Protein AF-A0A2H3IL89-F1 (afdb_monomer_lite)

Sequence (165 aa):
MFRSFDPDNGVVALPKGQSNVLPSKESPWDETKGVHILAVYHNLHSLKVLWGELHKLSGDKPLSAQVLHSLNVLWQDTLCAARTDPMTIGEIVTDRVLVDKFNQTRQCRDWRDLEQFHDENPACFQSVGEERKEEDAWAEWQFCPKGSPYQAVLDRYLAGKQQPQ

pLDDT: mean 85.87, std 10.45, range [40.34, 96.12]

Secondary structure (DSSP, 8-state):
-TTS--GGGGEEEEETT-TTS---PEETTEEEEEEEEEHHHHHHHHHHHHHHHHHHHHTTSPPPHHHHHHHHHHHHHHHHH----EEESSGGGG-HHHHHHTT-S--PPPHHHHHHHHHHS--------HHHHHH-TTGGG--PPTT-TTHHHHHHHHHHHTS--

Structure (mmCIF, N/CA/C/O backbone):
data_AF-A0A2H3IL89-F1
#
_entry.id   AF-A0A2H3IL89-F1
#
loop_
_atom_site.group_PDB
_atom_site.id
_atom_site.type_symbol
_atom_site.label_atom_id
_atom_site.label_alt_id
_atom_site.label_comp_id
_atom_site.label_asym_id
_atom_site.label_entity_id
_atom_site.label_seq_id
_atom_site.pdbx_PDB_ins_code
_atom_site.Cartn_x
_atom_site.Cartn_y
_atom_site.Cartn_z
_atom_site.occupancy
_atom_site.B_iso_or_equiv
_atom_site.auth_seq_id
_atom_site.auth_comp_id
_atom_site.auth_asym_id
_atom_site.auth_atom_id
_atom_site.pdbx_PDB_model_num
ATOM 1 N N . MET A 1 1 ? -11.350 -5.380 -11.645 1.00 65.50 1 MET A N 1
ATOM 2 C CA . MET A 1 1 ? -10.794 -5.253 -10.283 1.00 65.50 1 MET A CA 1
ATOM 3 C C . MET A 1 1 ? -11.796 -4.589 -9.340 1.00 65.50 1 MET A C 1
ATOM 5 O O . MET A 1 1 ? -12.494 -5.300 -8.646 1.00 65.50 1 MET A O 1
ATOM 9 N N . PHE A 1 2 ? -12.006 -3.273 -9.399 1.00 71.94 2 PHE A N 1
ATOM 10 C CA . PHE A 1 2 ? -12.769 -2.511 -8.387 1.00 71.94 2 PHE A CA 1
ATOM 11 C C . PHE A 1 2 ? -14.310 -2.637 -8.397 1.00 71.94 2 PHE A C 1
ATOM 13 O O . PHE A 1 2 ? -14.984 -1.837 -7.756 1.00 71.94 2 PHE A O 1
ATOM 20 N N . ARG A 1 3 ? -14.890 -3.588 -9.145 1.00 66.81 3 ARG A N 1
ATOM 21 C CA . ARG A 1 3 ? -16.354 -3.808 -9.196 1.00 66.81 3 ARG A CA 1
ATOM 22 C C . ARG A 1 3 ? -16.850 -4.833 -8.167 1.00 66.81 3 ARG A C 1
ATOM 24 O O . ARG A 1 3 ? -18.051 -5.010 -8.041 1.00 66.81 3 ARG A O 1
ATOM 31 N N . SER A 1 4 ? -15.941 -5.520 -7.473 1.00 71.50 4 SER A N 1
ATOM 32 C CA . SER A 1 4 ? -16.260 -6.634 -6.572 1.00 71.50 4 SER A CA 1
ATOM 33 C C . SER A 1 4 ? -16.357 -6.250 -5.092 1.00 71.50 4 SER A C 1
ATOM 35 O O . SER A 1 4 ? -16.472 -7.143 -4.260 1.00 71.50 4 SER A O 1
ATOM 37 N N . PHE A 1 5 ? -16.272 -4.962 -4.743 1.00 79.06 5 PHE A N 1
ATOM 38 C CA . PHE A 1 5 ? -16.457 -4.497 -3.368 1.00 79.06 5 PHE A CA 1
ATOM 39 C C . PHE A 1 5 ? -17.344 -3.255 -3.336 1.00 79.06 5 PHE A C 1
ATOM 41 O O . PHE A 1 5 ? -17.256 -2.400 -4.222 1.00 79.06 5 PHE A O 1
ATOM 48 N N . ASP A 1 6 ? -18.175 -3.173 -2.306 1.00 83.25 6 ASP A N 1
ATOM 49 C CA . ASP A 1 6 ? -18.973 -1.996 -1.999 1.00 83.25 6 ASP A CA 1
ATOM 50 C C . ASP A 1 6 ? -18.270 -1.211 -0.876 1.00 83.25 6 ASP A C 1
ATOM 52 O O . ASP A 1 6 ? -18.136 -1.750 0.227 1.00 83.25 6 ASP A O 1
ATOM 56 N N . PRO A 1 7 ? -17.755 0.007 -1.135 1.00 74.88 7 PRO A N 1
ATOM 57 C CA . PRO A 1 7 ? -17.100 0.816 -0.111 1.00 74.88 7 PRO A CA 1
ATOM 58 C C . PRO A 1 7 ? -18.031 1.179 1.053 1.00 74.88 7 PRO A C 1
ATOM 60 O O . PRO A 1 7 ? -17.534 1.405 2.158 1.00 74.88 7 PRO A O 1
ATOM 63 N N . ASP A 1 8 ? -19.349 1.186 0.839 1.00 83.44 8 ASP A N 1
ATOM 64 C CA . ASP A 1 8 ? -20.327 1.605 1.843 1.00 83.44 8 ASP A CA 1
ATOM 65 C C . ASP A 1 8 ? -20.402 0.607 3.009 1.00 83.44 8 ASP A C 1
ATOM 67 O O . ASP A 1 8 ? -20.630 0.997 4.155 1.00 83.44 8 ASP A O 1
ATOM 71 N N . ASN A 1 9 ? -20.066 -0.666 2.763 1.00 89.81 9 ASN A N 1
ATOM 72 C CA . ASN A 1 9 ? -19.947 -1.696 3.803 1.00 89.81 9 ASN A CA 1
ATOM 73 C C . ASN A 1 9 ? -18.831 -1.411 4.824 1.00 89.81 9 ASN A C 1
ATOM 75 O O . ASN A 1 9 ? -18.776 -2.048 5.876 1.00 89.81 9 ASN A O 1
ATOM 79 N N . GLY A 1 10 ? -17.922 -0.483 4.518 1.00 89.69 10 GLY A N 1
ATOM 80 C CA . GLY A 1 10 ? -16.869 -0.047 5.426 1.00 89.69 10 GLY A CA 1
ATOM 81 C C . GLY A 1 10 ? -17.282 1.045 6.402 1.00 89.69 10 GLY A C 1
ATOM 82 O O . GLY A 1 10 ? -16.486 1.378 7.279 1.00 89.69 10 GLY A O 1
ATOM 83 N N . VAL A 1 11 ? -18.474 1.625 6.250 1.00 92.44 11 VAL A N 1
ATOM 84 C CA . VAL A 1 11 ? -18.949 2.724 7.091 1.00 92.44 11 VAL A CA 1
ATOM 85 C C . VAL A 1 11 ? -19.518 2.168 8.395 1.00 92.44 11 VAL A C 1
ATOM 87 O O . VAL A 1 11 ? -20.448 1.366 8.395 1.00 92.44 11 VAL A O 1
ATOM 90 N N . VAL A 1 12 ? -18.971 2.608 9.528 1.00 93.44 12 VAL A N 1
ATOM 91 C CA . VAL A 1 12 ? -19.336 2.118 10.865 1.00 93.44 12 VAL A CA 1
ATOM 92 C C . VAL A 1 12 ? -19.615 3.269 11.824 1.00 93.44 12 VAL A C 1
ATOM 94 O O . VAL A 1 12 ? -18.992 4.324 11.742 1.00 93.44 12 VAL A O 1
ATOM 97 N N . ALA A 1 13 ? -20.534 3.066 12.770 1.00 94.62 13 ALA A N 1
ATOM 98 C CA . ALA A 1 13 ? -20.803 4.017 13.846 1.00 94.62 13 ALA A CA 1
ATOM 99 C C . ALA A 1 13 ? -20.182 3.522 15.160 1.00 94.62 13 ALA A C 1
ATOM 101 O O . ALA A 1 13 ? -20.572 2.469 15.670 1.00 94.62 13 ALA A O 1
ATOM 102 N N . LEU A 1 14 ? -19.238 4.280 15.721 1.00 93.12 14 LEU A N 1
ATOM 103 C CA . LEU A 1 14 ? -18.504 3.917 16.937 1.00 93.12 14 LEU A CA 1
ATOM 104 C C . LEU A 1 14 ? -18.760 4.920 18.068 1.00 93.12 14 LEU A C 1
ATOM 106 O O . LEU A 1 1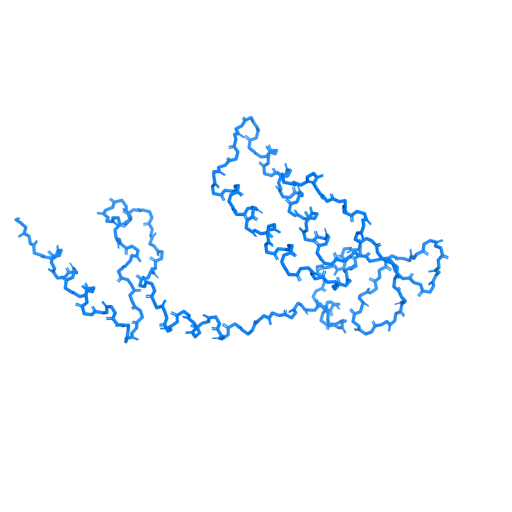4 ? -18.890 6.112 17.791 1.00 93.12 14 LEU A O 1
ATOM 110 N N . PRO A 1 15 ? -18.805 4.478 19.340 1.00 93.62 15 PRO A N 1
ATOM 111 C CA . PRO A 1 15 ? -18.893 5.383 20.485 1.00 93.62 15 PRO A CA 1
ATOM 112 C C . PRO A 1 15 ? -17.790 6.445 20.482 1.00 93.62 15 PRO A C 1
ATOM 114 O O . PRO A 1 15 ? -16.618 6.126 20.257 1.00 93.62 15 PRO A O 1
ATOM 117 N N . LYS A 1 16 ? -18.163 7.694 20.773 1.00 90.12 16 LYS A N 1
ATOM 118 C CA . LYS A 1 16 ? -17.221 8.807 20.949 1.00 90.12 16 LYS A CA 1
ATOM 119 C C . LYS A 1 16 ? -16.346 8.598 22.195 1.00 90.12 16 LYS A C 1
ATOM 121 O O . LYS A 1 16 ? -16.736 7.918 23.140 1.00 90.12 16 LYS A O 1
ATOM 126 N N . GLY A 1 17 ? -15.168 9.226 22.213 1.00 84.94 17 GLY A N 1
ATOM 127 C CA . GLY A 1 17 ? -14.290 9.279 23.394 1.00 84.94 17 GLY A CA 1
ATOM 128 C C . GLY A 1 17 ? -13.380 8.063 23.607 1.00 84.94 17 GLY A C 1
ATOM 129 O O . GLY A 1 17 ? -12.670 8.015 24.608 1.00 84.94 17 GLY A O 1
ATOM 130 N N . GLN A 1 18 ? -13.361 7.101 22.682 1.00 84.81 18 GLN A N 1
ATOM 131 C CA . GLN A 1 18 ? -12.394 6.002 22.712 1.00 84.81 18 GLN A CA 1
ATOM 132 C C . GLN A 1 18 ? -10.976 6.516 22.430 1.00 84.81 18 GLN A C 1
ATOM 134 O O . GLN A 1 18 ? -10.766 7.350 21.551 1.00 84.81 18 GLN A O 1
ATOM 139 N N . SER A 1 19 ? -9.990 5.994 23.158 1.00 80.75 19 SER A N 1
ATOM 140 C CA . SER A 1 19 ? -8.595 6.449 23.083 1.00 80.75 19 SER A CA 1
ATOM 141 C C . SER A 1 19 ? -7.903 6.143 21.751 1.00 80.75 19 SER A C 1
ATOM 143 O O . SER A 1 19 ? -6.917 6.796 21.427 1.00 80.75 19 SER A O 1
ATOM 145 N N . ASN A 1 20 ? -8.418 5.184 20.977 1.00 77.69 20 ASN A N 1
ATOM 146 C CA . ASN A 1 20 ? -7.884 4.734 19.688 1.00 77.69 20 ASN A CA 1
ATOM 147 C C . ASN A 1 20 ? -8.753 5.136 18.477 1.00 77.69 20 ASN A C 1
ATOM 149 O O . ASN A 1 20 ? -8.569 4.621 17.370 1.00 77.69 20 ASN A O 1
ATOM 153 N N . VAL A 1 21 ? -9.736 6.020 18.675 1.00 82.69 21 VAL A N 1
ATOM 154 C CA . VAL A 1 21 ? -10.667 6.452 17.626 1.00 82.69 21 VAL A CA 1
ATOM 155 C C . VAL A 1 21 ? -10.603 7.966 17.492 1.00 82.69 21 VAL A C 1
ATOM 157 O O . VAL A 1 21 ? -10.992 8.695 18.404 1.00 82.69 21 VAL A O 1
ATOM 160 N N . LEU A 1 22 ? -10.125 8.448 16.341 1.00 83.12 22 LEU A N 1
ATOM 161 C CA . LEU A 1 22 ? -10.145 9.878 16.034 1.00 83.12 22 LEU A CA 1
ATOM 162 C C . LEU A 1 22 ? -11.582 10.409 16.030 1.00 83.12 22 LEU A C 1
ATOM 164 O O . LEU A 1 22 ? -12.454 9.736 15.486 1.00 83.12 22 LEU A O 1
ATOM 168 N N . PRO A 1 23 ? -11.847 11.628 16.530 1.00 85.12 23 PRO A N 1
ATOM 169 C CA . PRO A 1 23 ? -13.141 12.272 16.356 1.00 85.12 23 PRO A CA 1
ATOM 170 C C . PRO A 1 23 ? -13.543 12.313 14.880 1.00 85.12 23 PRO A C 1
ATOM 172 O O . PRO A 1 23 ? -12.721 12.557 13.990 1.00 85.12 23 PRO A O 1
ATOM 175 N N . SER A 1 24 ? -14.821 12.067 14.617 1.00 86.94 24 SER A N 1
ATOM 176 C CA . SER A 1 24 ? -15.368 12.100 13.266 1.00 86.94 24 SER A CA 1
ATOM 177 C C . SER A 1 24 ? -16.754 12.719 13.234 1.00 86.94 24 SER A C 1
ATOM 179 O O . SER A 1 24 ? -17.253 13.198 14.254 1.00 86.94 24 SER A O 1
ATOM 181 N N . LYS A 1 25 ? -17.359 12.733 12.045 1.00 88.38 25 LYS A N 1
ATOM 182 C CA . LYS A 1 25 ? -18.703 13.264 11.839 1.00 88.38 25 LYS A CA 1
ATOM 183 C C . LYS A 1 25 ? -19.693 12.527 12.738 1.00 88.38 25 LYS A C 1
ATOM 185 O O . LYS A 1 25 ? -19.624 11.308 12.867 1.00 88.38 25 LYS A O 1
ATOM 190 N N . GLU A 1 26 ? -20.606 13.261 13.357 1.00 91.25 26 GLU A N 1
ATOM 191 C CA . GLU A 1 26 ? -21.620 12.671 14.228 1.00 91.25 26 GLU A CA 1
ATOM 192 C C . GLU A 1 26 ? -22.557 11.749 13.447 1.00 91.25 26 GLU A C 1
ATOM 194 O O . GLU A 1 26 ? -22.888 12.009 12.284 1.00 91.25 26 GLU A O 1
ATOM 199 N N . SER A 1 27 ? -22.978 10.659 14.089 1.00 92.56 27 SER A N 1
ATOM 200 C CA . SER A 1 27 ? -24.012 9.798 13.527 1.00 92.56 27 SER A CA 1
ATOM 201 C C . SER A 1 27 ? -25.354 10.536 13.537 1.00 92.56 27 SER A C 1
A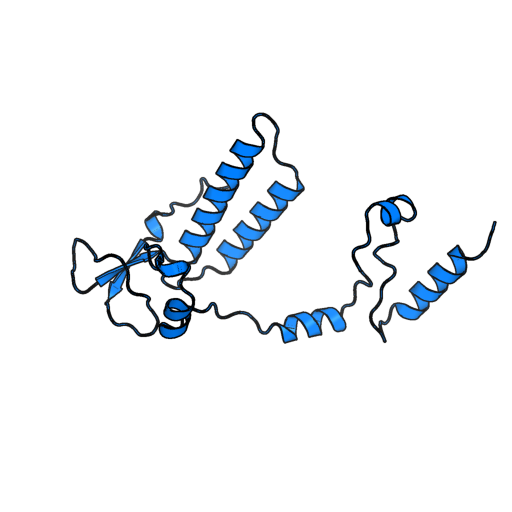TOM 203 O O . SER A 1 27 ? -25.760 11.024 14.591 1.00 92.56 27 SER A O 1
ATOM 205 N N . PRO A 1 28 ? -26.091 10.568 12.412 1.00 92.31 28 PRO A N 1
ATOM 206 C CA . PRO A 1 28 ? -27.396 11.227 12.350 1.00 92.31 28 PRO A CA 1
ATOM 207 C C . PRO A 1 28 ? -28.484 10.501 13.160 1.00 92.31 28 PRO A C 1
ATOM 209 O O . PRO A 1 28 ? -29.576 11.032 13.325 1.00 92.31 28 PRO A O 1
ATOM 212 N N . TRP A 1 29 ? -28.201 9.287 13.643 1.00 94.75 29 TRP A N 1
ATOM 213 C CA . TRP A 1 29 ? -29.149 8.437 14.371 1.00 94.75 29 TRP A CA 1
ATOM 214 C C . TRP A 1 29 ? -28.814 8.280 15.861 1.00 94.75 29 TRP A C 1
ATOM 216 O O . TRP A 1 29 ? -29.640 7.778 16.615 1.00 94.75 29 TRP A O 1
ATOM 226 N N . ASP A 1 30 ? -27.594 8.641 16.278 1.00 94.94 30 ASP A N 1
ATOM 227 C CA . ASP A 1 30 ? -27.097 8.453 17.647 1.00 94.94 30 ASP A CA 1
ATOM 228 C C . ASP A 1 30 ? -25.955 9.438 17.930 1.00 94.94 30 ASP A C 1
ATOM 230 O O . ASP A 1 30 ? -24.803 9.202 17.560 1.00 94.94 30 ASP A O 1
ATOM 234 N N . GLU A 1 31 ? -26.265 10.539 18.613 1.00 93.38 31 GLU A N 1
ATOM 235 C CA . GLU A 1 31 ? -25.297 11.596 18.932 1.00 93.38 31 GLU A CA 1
ATOM 236 C C . GLU A 1 31 ? -24.160 11.120 19.850 1.00 93.38 31 GLU A C 1
ATOM 238 O O . GLU A 1 31 ? -23.131 11.788 19.957 1.00 93.38 31 GLU A O 1
ATOM 243 N N . THR A 1 32 ? -24.272 9.950 20.486 1.00 94.25 32 THR A N 1
ATOM 244 C CA . THR A 1 32 ? -23.173 9.375 21.278 1.00 94.25 32 THR A CA 1
ATOM 245 C C . THR A 1 32 ? -22.097 8.714 20.407 1.00 94.25 32 THR A C 1
ATOM 247 O O . THR A 1 32 ? -21.032 8.342 20.912 1.00 94.25 32 THR A O 1
ATOM 250 N N . LYS A 1 33 ? -22.330 8.602 19.090 1.00 95.44 33 LYS A N 1
ATOM 251 C CA . LYS A 1 33 ? -21.445 7.927 18.132 1.00 95.44 33 LYS A CA 1
ATOM 252 C C . LYS A 1 33 ? -20.912 8.853 17.039 1.00 95.44 33 LYS A C 1
ATOM 254 O O . LYS A 1 33 ? -21.562 9.809 16.616 1.00 95.44 33 LYS A O 1
ATOM 259 N N . GLY A 1 34 ? -19.708 8.542 16.569 1.00 92.56 34 GLY A N 1
ATOM 260 C CA . GLY A 1 34 ? -19.118 9.077 15.343 1.00 92.56 34 GLY A CA 1
ATOM 261 C C . GLY A 1 34 ? -19.217 8.066 14.201 1.00 92.56 34 GLY A C 1
ATOM 262 O O . GLY A 1 34 ? -19.247 6.858 14.440 1.00 92.56 34 GLY A O 1
ATOM 263 N N . VAL A 1 35 ? -19.283 8.553 12.965 1.00 93.06 35 VAL A N 1
ATOM 264 C CA . VAL A 1 35 ? -19.250 7.744 11.742 1.00 93.06 35 VAL A CA 1
ATOM 265 C C . VAL A 1 35 ? -17.812 7.661 11.238 1.00 93.06 35 VAL A C 1
ATOM 267 O O . VAL A 1 35 ? -17.167 8.684 11.030 1.00 93.06 35 VAL A O 1
ATOM 270 N N . HIS A 1 36 ? -17.322 6.446 11.020 1.00 91.50 36 HIS A N 1
ATOM 271 C CA . HIS A 1 36 ? -15.954 6.135 10.609 1.00 91.50 36 HIS A CA 1
ATOM 272 C C . HIS A 1 36 ? -15.960 5.217 9.389 1.00 91.50 36 HIS A C 1
ATOM 274 O O . HIS A 1 36 ? -16.969 4.581 9.091 1.00 91.50 36 HIS A O 1
ATOM 280 N N . ILE A 1 37 ? -14.821 5.111 8.711 1.00 91.19 37 ILE A N 1
ATOM 281 C CA . ILE A 1 37 ? -14.600 4.130 7.643 1.00 91.19 37 ILE A CA 1
ATOM 282 C C . ILE A 1 37 ? -13.507 3.165 8.091 1.00 91.19 37 ILE A C 1
ATOM 284 O O . ILE A 1 37 ? -12.452 3.592 8.548 1.00 91.19 37 ILE A O 1
ATOM 288 N N . LEU A 1 38 ? -13.731 1.863 7.950 1.00 91.12 38 LEU A N 1
ATOM 289 C CA . LEU A 1 38 ? -12.704 0.858 8.224 1.00 91.12 38 LEU A CA 1
ATOM 290 C C . LEU A 1 38 ? -11.530 0.987 7.242 1.00 91.12 38 LEU A C 1
ATOM 292 O O . LEU A 1 38 ? -11.729 1.120 6.031 1.00 91.12 38 LEU A O 1
ATOM 296 N N . ALA A 1 39 ? -10.303 0.881 7.752 1.00 88.81 39 ALA A N 1
ATOM 297 C CA . ALA A 1 39 ? -9.081 1.109 6.985 1.00 88.81 39 ALA A CA 1
ATOM 298 C C . ALA A 1 39 ? -8.976 0.270 5.702 1.00 88.81 39 ALA A C 1
ATOM 300 O O . ALA A 1 39 ? -8.537 0.788 4.676 1.00 88.81 39 ALA A O 1
ATOM 301 N N . VAL A 1 40 ? -9.402 -0.998 5.718 1.00 91.12 40 VAL A N 1
ATOM 302 C CA . VAL A 1 40 ? -9.439 -1.838 4.508 1.00 91.12 40 VAL A CA 1
ATOM 303 C C . VAL A 1 40 ? -10.316 -1.224 3.413 1.00 91.12 40 VAL A C 1
ATOM 305 O O . VAL A 1 40 ? -9.866 -1.074 2.280 1.00 91.12 40 VAL A O 1
ATOM 308 N N . TYR A 1 41 ? -11.533 -0.792 3.744 1.00 92.44 41 TYR A N 1
ATOM 309 C CA . TYR A 1 41 ? -12.461 -0.205 2.779 1.00 92.44 41 TYR A CA 1
ATOM 310 C C . TYR A 1 41 ? -11.984 1.161 2.290 1.00 92.44 41 TYR A C 1
ATOM 312 O O . TYR A 1 41 ? -12.077 1.441 1.094 1.00 92.44 41 TYR A O 1
ATOM 320 N N . HIS A 1 42 ? -11.400 1.974 3.177 1.00 89.38 42 HIS A N 1
ATOM 321 C CA . HIS A 1 42 ? -10.761 3.227 2.783 1.00 89.38 42 HIS A CA 1
ATOM 322 C C . HIS A 1 42 ? -9.610 2.977 1.795 1.00 89.38 42 HIS A C 1
ATOM 324 O O . HIS A 1 42 ? -9.559 3.603 0.741 1.00 89.38 42 HIS A O 1
ATOM 330 N N . ASN A 1 43 ? -8.713 2.028 2.083 1.00 90.19 43 ASN A N 1
ATOM 331 C CA . ASN A 1 43 ? -7.596 1.685 1.201 1.00 90.19 43 ASN A CA 1
ATOM 332 C C . ASN A 1 43 ? -8.082 1.209 -0.186 1.00 90.19 43 ASN A C 1
ATOM 334 O O . ASN A 1 43 ? -7.580 1.678 -1.209 1.00 90.19 43 ASN A O 1
ATOM 338 N N . LEU A 1 44 ? -9.088 0.325 -0.241 1.00 92.12 44 LEU A N 1
ATOM 339 C CA . LEU A 1 44 ? -9.673 -0.139 -1.507 1.00 92.12 44 LEU A CA 1
ATOM 340 C C . LEU A 1 44 ? -10.347 1.012 -2.277 1.00 92.12 44 LEU A C 1
ATOM 342 O O . LEU A 1 44 ? -10.223 1.091 -3.503 1.00 92.12 44 LEU A O 1
ATOM 346 N N . HIS A 1 45 ? -11.029 1.925 -1.574 1.00 90.44 45 HIS A N 1
ATOM 347 C CA . HIS A 1 45 ? -11.596 3.138 -2.163 1.00 90.44 45 HIS A CA 1
ATOM 348 C C . HIS A 1 45 ? -10.501 4.035 -2.756 1.00 90.44 45 HIS A C 1
ATOM 350 O O . HIS A 1 45 ? -10.613 4.441 -3.912 1.00 90.44 45 HIS A O 1
ATOM 356 N N . SER A 1 46 ? -9.410 4.284 -2.027 1.00 89.69 46 SER A N 1
ATOM 357 C CA . SER A 1 46 ? -8.277 5.070 -2.525 1.00 89.69 46 SER A CA 1
ATOM 358 C C . SER A 1 46 ? -7.651 4.450 -3.777 1.00 89.69 46 SER A C 1
ATOM 360 O O . SER A 1 46 ? -7.393 5.165 -4.742 1.00 89.69 46 SER A O 1
ATOM 362 N N . LEU A 1 47 ? -7.473 3.123 -3.824 1.00 93.12 47 LEU A N 1
ATOM 363 C CA . LEU A 1 47 ? -6.979 2.438 -5.028 1.00 93.12 47 LEU A CA 1
ATOM 364 C C . LEU A 1 47 ? -7.938 2.593 -6.220 1.00 93.12 47 LEU A C 1
ATOM 366 O O . LEU A 1 47 ? -7.483 2.793 -7.347 1.00 93.12 47 LEU A O 1
ATOM 370 N N . LYS A 1 48 ? -9.258 2.564 -5.986 1.00 91.56 48 LYS A N 1
ATOM 371 C CA . LYS A 1 48 ? -10.274 2.835 -7.019 1.00 91.56 48 LYS A CA 1
ATOM 372 C C . LYS A 1 48 ? -10.200 4.277 -7.532 1.00 91.56 48 LYS A C 1
ATOM 374 O O . LYS A 1 48 ? -10.346 4.491 -8.735 1.00 91.56 48 LYS A O 1
ATOM 379 N N . VAL A 1 49 ? -9.975 5.251 -6.647 1.00 91.62 49 VAL A N 1
ATOM 380 C CA . VAL A 1 49 ? -9.772 6.659 -7.029 1.00 91.62 49 VAL A CA 1
ATOM 381 C C . VAL A 1 49 ? -8.513 6.798 -7.884 1.00 91.62 49 VAL A C 1
ATOM 383 O O . VAL A 1 49 ? -8.597 7.330 -8.988 1.00 91.62 49 VAL A O 1
ATOM 386 N N . LEU A 1 50 ? -7.380 6.241 -7.441 1.00 94.19 50 LEU A N 1
ATOM 387 C CA . LEU A 1 50 ? -6.123 6.257 -8.200 1.00 94.19 50 LEU A CA 1
ATOM 388 C C . LEU A 1 50 ? -6.275 5.613 -9.579 1.00 94.19 50 LEU A C 1
ATOM 390 O O . LEU A 1 50 ? -5.825 6.177 -10.570 1.00 94.19 50 LEU A O 1
ATOM 394 N N . TRP A 1 51 ? -6.954 4.467 -9.664 1.00 93.00 51 TRP A N 1
ATOM 395 C CA . TRP A 1 51 ? -7.287 3.826 -10.936 1.00 93.00 51 TRP A CA 1
ATOM 396 C C . TRP A 1 51 ? -8.053 4.759 -11.879 1.00 93.00 51 TRP A C 1
ATOM 398 O O . TRP A 1 51 ? -7.723 4.852 -13.061 1.00 93.00 51 TRP A O 1
ATOM 408 N N . GLY A 1 52 ? -9.065 5.457 -11.356 1.00 92.69 52 GLY A N 1
ATOM 409 C CA . GLY A 1 52 ? -9.848 6.428 -12.116 1.00 92.69 52 GLY A CA 1
ATOM 410 C C . GLY A 1 52 ? -9.003 7.596 -12.626 1.00 92.69 52 GLY A C 1
ATOM 411 O O . GLY A 1 52 ? -9.087 7.932 -13.805 1.00 92.69 52 GLY A O 1
ATOM 412 N N . GLU A 1 53 ? -8.163 8.181 -11.769 1.00 96.12 53 GLU A N 1
ATOM 413 C CA . GLU A 1 53 ? -7.284 9.297 -12.143 1.00 96.12 53 GLU A CA 1
ATOM 414 C C . GLU A 1 53 ? -6.213 8.885 -13.157 1.00 96.12 53 GLU A C 1
ATOM 416 O O . GLU A 1 53 ? -6.008 9.578 -14.151 1.00 96.12 53 GLU A O 1
ATOM 421 N N . LEU A 1 54 ? -5.588 7.719 -12.981 1.00 95.25 54 LEU A N 1
ATOM 422 C CA . LEU A 1 54 ? -4.615 7.189 -13.938 1.00 95.25 54 LEU A CA 1
ATOM 423 C C . LEU A 1 54 ? -5.244 6.980 -15.317 1.00 95.25 54 LEU A C 1
ATOM 425 O O . LEU A 1 54 ? -4.644 7.350 -16.324 1.00 95.25 54 LEU A O 1
ATOM 429 N N . HIS A 1 55 ? -6.467 6.448 -15.375 1.00 93.38 55 HIS A N 1
ATOM 430 C CA . HIS A 1 55 ? -7.191 6.314 -16.637 1.00 93.38 55 HIS A CA 1
ATOM 431 C C . HIS A 1 55 ? -7.491 7.660 -17.295 1.00 93.38 55 HIS A C 1
ATOM 433 O O . HIS A 1 55 ? -7.274 7.798 -18.495 1.00 93.38 55 HIS A O 1
ATOM 439 N N . LYS A 1 56 ? -7.937 8.662 -16.526 1.00 95.00 56 LYS A N 1
ATOM 440 C CA . LYS A 1 56 ? -8.158 10.017 -17.056 1.00 95.00 56 LYS A CA 1
ATOM 441 C C . LYS A 1 56 ? -6.876 10.603 -17.646 1.00 95.00 56 LYS A C 1
ATOM 443 O O . LYS A 1 56 ? -6.909 11.147 -18.743 1.00 95.00 56 LYS A O 1
ATOM 448 N N . LEU A 1 57 ? -5.751 10.461 -16.943 1.00 95.88 57 LEU A N 1
ATOM 449 C CA . LEU A 1 57 ? -4.446 10.954 -17.393 1.00 95.88 57 LEU A CA 1
ATOM 450 C C . LEU A 1 57 ? -3.916 10.201 -18.622 1.00 95.88 57 LEU A C 1
ATOM 452 O O . LEU A 1 57 ? -3.197 10.783 -19.430 1.00 95.88 57 LEU A O 1
ATOM 456 N N . SER A 1 58 ? -4.268 8.923 -18.780 1.00 95.12 58 SER A N 1
ATOM 457 C CA . SER A 1 58 ? -3.883 8.125 -19.950 1.00 95.12 58 SER A CA 1
ATOM 458 C C . SER A 1 58 ? -4.669 8.491 -21.217 1.00 95.12 58 SER A C 1
ATOM 460 O O . SER A 1 58 ? -4.215 8.210 -22.330 1.00 95.12 58 SER A O 1
ATOM 462 N N . GLY A 1 59 ? -5.827 9.145 -21.066 1.00 94.19 59 GLY A N 1
ATOM 463 C CA . GLY A 1 59 ? -6.740 9.432 -22.169 1.00 94.19 59 GLY A CA 1
ATOM 464 C C . GLY A 1 59 ? -7.220 8.135 -22.822 1.00 94.19 59 GLY A C 1
ATOM 465 O O . GLY A 1 59 ? -7.694 7.230 -22.138 1.00 94.19 59 GLY A O 1
ATOM 466 N N . ASP A 1 60 ? -7.043 8.026 -24.138 1.00 93.75 60 ASP A N 1
ATOM 467 C CA . ASP A 1 60 ? -7.427 6.831 -24.906 1.00 93.75 60 ASP A CA 1
ATOM 468 C C . ASP A 1 60 ? -6.374 5.713 -24.869 1.00 93.75 60 ASP A C 1
ATOM 470 O O . ASP A 1 60 ? -6.590 4.623 -25.407 1.00 93.75 60 ASP A O 1
ATOM 474 N N . LYS A 1 61 ? -5.205 5.964 -24.268 1.00 95.56 61 LYS A N 1
ATOM 475 C CA . LYS A 1 61 ? -4.148 4.956 -24.186 1.00 95.56 61 LYS A CA 1
ATOM 476 C C . LYS A 1 61 ? -4.447 3.967 -23.054 1.00 95.56 61 LYS A C 1
ATOM 478 O O . LYS A 1 61 ? -4.976 4.347 -22.009 1.00 95.56 61 LYS A O 1
ATOM 483 N N . PRO A 1 62 ? -4.099 2.682 -23.225 1.00 93.38 62 PRO A N 1
ATOM 484 C CA . PRO A 1 62 ? -4.135 1.743 -22.118 1.00 93.38 62 PRO A CA 1
ATOM 485 C C . PRO A 1 62 ? -3.051 2.090 -21.090 1.00 93.38 62 PRO A C 1
ATOM 487 O O . PRO A 1 62 ? -1.951 2.525 -21.439 1.00 93.38 62 PRO A O 1
ATOM 490 N N . LEU A 1 63 ? -3.344 1.826 -19.815 1.00 94.88 63 LEU A N 1
ATOM 491 C CA . LEU A 1 63 ? -2.338 1.861 -18.755 1.00 94.88 63 LEU A CA 1
ATOM 492 C C . LEU A 1 63 ? -1.267 0.793 -19.004 1.00 94.88 63 LEU A C 1
ATOM 494 O O . LEU A 1 63 ? -1.561 -0.290 -19.514 1.00 94.88 63 LEU A O 1
ATOM 498 N N . SER A 1 64 ? -0.022 1.089 -18.625 1.00 95.00 64 SER A N 1
ATOM 499 C CA . SER A 1 64 ? 1.081 0.143 -18.790 1.00 95.00 64 SER A CA 1
ATOM 500 C C . SER A 1 64 ? 0.903 -1.097 -17.912 1.00 95.00 64 SER A C 1
ATOM 502 O O . SER A 1 64 ? 0.254 -1.063 -16.861 1.00 95.00 64 SER A O 1
ATOM 504 N N . ALA A 1 65 ? 1.538 -2.198 -18.316 1.00 93.94 65 ALA A N 1
ATOM 505 C CA . ALA A 1 65 ? 1.546 -3.434 -17.539 1.00 93.94 65 ALA A CA 1
ATOM 506 C C . ALA A 1 65 ? 2.096 -3.219 -16.118 1.00 93.94 65 ALA A C 1
ATOM 508 O O . ALA A 1 65 ? 1.575 -3.804 -15.173 1.00 93.94 65 ALA A O 1
ATOM 509 N N . GLN A 1 66 ? 3.088 -2.338 -15.950 1.00 92.69 66 GLN A N 1
ATOM 510 C CA . GLN A 1 66 ? 3.657 -1.992 -14.647 1.00 92.69 66 GLN A CA 1
ATOM 511 C C . GLN A 1 66 ? 2.628 -1.306 -13.742 1.00 92.69 66 GLN A C 1
ATOM 513 O O . GLN A 1 66 ? 2.494 -1.683 -12.583 1.00 92.69 66 GLN A O 1
ATOM 518 N N . VAL A 1 67 ? 1.851 -0.348 -14.263 1.00 94.44 67 VAL A N 1
ATOM 519 C CA . VAL A 1 67 ? 0.793 0.322 -13.485 1.00 94.44 67 VAL A CA 1
ATOM 520 C C . VAL A 1 67 ? -0.290 -0.675 -13.072 1.00 94.44 67 VAL A C 1
ATOM 522 O O . VAL A 1 67 ? -0.706 -0.698 -11.913 1.00 94.44 67 VAL A O 1
ATOM 525 N N . LEU A 1 68 ? -0.723 -1.525 -14.008 1.00 94.38 68 LEU A N 1
ATOM 526 C CA . LEU A 1 68 ? -1.726 -2.560 -13.750 1.00 94.38 68 LEU A CA 1
ATOM 527 C C . LEU A 1 68 ? -1.249 -3.559 -12.688 1.00 94.38 68 LEU A C 1
ATOM 529 O O . LEU A 1 68 ? -2.003 -3.887 -11.770 1.00 94.38 68 LEU A O 1
ATOM 533 N N . HIS A 1 69 ? 0.003 -4.009 -12.795 1.00 94.06 69 HIS A N 1
ATOM 534 C CA . HIS A 1 69 ? 0.646 -4.891 -11.827 1.00 94.06 69 HIS A CA 1
ATOM 535 C C . HIS A 1 69 ? 0.684 -4.258 -10.433 1.00 94.06 69 HIS A C 1
ATOM 537 O O . HIS A 1 69 ? 0.187 -4.863 -9.483 1.00 94.06 69 HIS A O 1
ATOM 543 N N . SER A 1 70 ? 1.189 -3.027 -10.316 1.00 95.38 70 SER A N 1
ATOM 544 C CA . SER A 1 70 ? 1.308 -2.330 -9.032 1.00 95.38 70 SER A CA 1
ATOM 545 C C . SER A 1 70 ? -0.044 -2.162 -8.340 1.00 95.38 70 SER A C 1
ATOM 547 O O . SER A 1 70 ? -0.173 -2.452 -7.152 1.00 95.38 70 SER A O 1
ATOM 549 N N . LEU A 1 71 ? -1.085 -1.758 -9.076 1.00 94.81 71 LEU A N 1
ATOM 550 C CA . LEU A 1 71 ? -2.428 -1.628 -8.505 1.00 94.81 71 LEU A CA 1
ATOM 551 C C . LEU A 1 71 ? -3.006 -2.975 -8.060 1.00 94.81 71 LEU A C 1
ATOM 553 O O . LEU A 1 71 ? -3.665 -3.033 -7.024 1.00 94.81 71 LEU A O 1
ATOM 557 N N . ASN A 1 72 ? -2.742 -4.057 -8.802 1.00 93.56 72 ASN A N 1
ATOM 558 C CA . ASN A 1 72 ? -3.171 -5.397 -8.409 1.00 93.56 72 ASN A CA 1
ATOM 559 C C . ASN A 1 72 ? -2.484 -5.877 -7.124 1.00 93.56 72 ASN A C 1
ATOM 561 O O . ASN A 1 72 ? -3.156 -6.419 -6.251 1.00 93.56 72 ASN A O 1
ATOM 565 N N . VAL A 1 73 ? -1.168 -5.682 -7.002 1.00 95.56 73 VAL A N 1
ATOM 566 C CA . VAL A 1 73 ? -0.412 -6.073 -5.800 1.00 95.56 73 VAL A CA 1
ATOM 567 C C . VAL A 1 73 ? -0.934 -5.314 -4.580 1.00 95.56 73 VAL A C 1
ATOM 569 O O . VAL A 1 73 ? -1.315 -5.935 -3.593 1.00 95.56 73 VAL A O 1
ATOM 572 N N . LEU A 1 74 ? -1.079 -3.988 -4.678 1.00 95.44 74 LEU A N 1
ATOM 573 C CA . LEU A 1 74 ? -1.611 -3.168 -3.581 1.00 95.44 74 LEU A CA 1
ATOM 574 C C . LEU A 1 74 ? -3.044 -3.554 -3.192 1.00 95.44 74 LEU A C 1
ATOM 576 O O . LEU A 1 74 ? -3.409 -3.522 -2.013 1.00 95.44 74 LEU A O 1
ATOM 580 N N . TRP A 1 75 ? -3.865 -3.921 -4.177 1.00 93.62 75 TRP A N 1
ATOM 581 C CA . TRP A 1 75 ? -5.213 -4.430 -3.947 1.00 93.62 75 TRP A CA 1
ATOM 582 C C . TRP A 1 75 ? -5.193 -5.742 -3.154 1.00 93.62 75 TRP A C 1
ATOM 584 O O . TRP A 1 75 ? -5.906 -5.868 -2.158 1.00 93.62 75 TRP A O 1
ATOM 594 N N . GLN A 1 76 ? -4.362 -6.704 -3.563 1.00 93.25 76 GLN A N 1
ATOM 595 C CA . GLN A 1 76 ? -4.232 -7.995 -2.885 1.00 93.25 76 GLN A CA 1
ATOM 596 C C . GLN A 1 76 ? -3.685 -7.844 -1.462 1.00 93.25 76 GLN A C 1
ATOM 598 O O . GLN A 1 76 ? -4.257 -8.420 -0.538 1.00 93.25 76 GLN A O 1
ATOM 603 N N . ASP A 1 77 ? -2.662 -7.013 -1.261 1.00 93.44 77 ASP A N 1
ATOM 604 C CA . ASP A 1 77 ? -2.108 -6.732 0.068 1.00 93.44 77 ASP A CA 1
ATOM 605 C C . ASP A 1 77 ? -3.133 -6.067 0.986 1.00 93.44 77 ASP A C 1
ATOM 607 O O . ASP A 1 77 ? -3.254 -6.427 2.157 1.00 93.44 77 ASP A O 1
ATOM 611 N N . THR A 1 78 ? -3.927 -5.134 0.452 1.00 91.88 78 THR A N 1
ATOM 612 C CA . THR A 1 78 ? -5.007 -4.491 1.210 1.00 91.88 78 THR A CA 1
ATOM 613 C C . THR A 1 78 ? -6.046 -5.514 1.666 1.00 91.88 78 THR A C 1
ATOM 615 O O . THR A 1 78 ? -6.462 -5.485 2.826 1.00 91.88 78 THR A O 1
ATOM 618 N N . LEU A 1 79 ? -6.444 -6.431 0.777 1.00 90.56 79 LEU A N 1
ATOM 619 C CA . LEU A 1 79 ? -7.368 -7.513 1.116 1.00 90.56 79 LEU A CA 1
ATOM 620 C C . LEU A 1 79 ? -6.772 -8.477 2.147 1.00 90.56 79 LEU A C 1
ATOM 622 O O . LEU A 1 79 ? -7.471 -8.863 3.075 1.00 90.56 79 LEU A O 1
ATOM 626 N N . CYS A 1 80 ? -5.496 -8.837 2.007 1.00 90.88 80 CYS A N 1
ATOM 627 C CA . CYS A 1 80 ? -4.807 -9.749 2.918 1.00 90.88 80 CYS A CA 1
ATOM 628 C C . CYS A 1 80 ? -4.656 -9.148 4.323 1.00 90.88 80 CYS A C 1
ATOM 630 O O . CYS A 1 80 ? -4.896 -9.821 5.322 1.00 90.88 80 CYS A O 1
ATOM 632 N N . ALA A 1 81 ? -4.311 -7.860 4.407 1.00 90.94 81 ALA A N 1
ATOM 633 C CA . ALA A 1 81 ? -4.176 -7.164 5.680 1.00 90.94 81 ALA A CA 1
ATOM 634 C C . ALA A 1 81 ? -5.522 -6.984 6.403 1.00 90.94 81 ALA A C 1
ATOM 636 O O . ALA A 1 81 ? -5.529 -6.927 7.630 1.00 90.94 81 ALA A O 1
ATOM 637 N N . ALA A 1 82 ? -6.633 -6.851 5.657 1.00 90.12 82 ALA A N 1
ATOM 638 C CA . ALA A 1 82 ? -8.015 -6.797 6.160 1.00 90.12 82 ALA A CA 1
ATOM 639 C C . ALA A 1 82 ? -8.222 -5.904 7.402 1.00 90.12 82 ALA A C 1
ATOM 641 O O . ALA A 1 82 ? -9.002 -6.217 8.301 1.00 90.12 82 ALA A O 1
ATOM 642 N N . ARG A 1 83 ? -7.499 -4.782 7.470 1.00 87.56 83 ARG A N 1
ATOM 643 C CA . ARG A 1 83 ? -7.426 -3.943 8.670 1.00 87.56 83 ARG A CA 1
ATOM 644 C C . ARG A 1 83 ? -8.773 -3.314 9.029 1.00 87.56 83 ARG A C 1
ATOM 646 O O . ARG A 1 83 ? -9.393 -2.641 8.204 1.00 87.56 83 ARG A O 1
ATOM 653 N N . THR A 1 84 ? -9.173 -3.473 10.288 1.00 88.44 84 THR A N 1
ATOM 654 C CA . THR A 1 84 ? -10.433 -2.960 10.851 1.00 88.44 84 THR A CA 1
ATOM 655 C C . THR A 1 84 ? -10.260 -1.662 11.638 1.00 88.44 84 THR A C 1
ATOM 657 O O . THR A 1 84 ? -11.187 -1.236 12.322 1.00 88.44 84 THR A O 1
ATOM 660 N N . ASP A 1 85 ? -9.082 -1.038 11.592 1.00 87.56 85 ASP A N 1
ATOM 661 C CA . ASP A 1 85 ? -8.849 0.232 12.275 1.00 87.56 85 ASP A CA 1
ATOM 662 C C . ASP A 1 85 ? -9.842 1.293 11.764 1.00 87.56 85 ASP A C 1
ATOM 664 O O . ASP A 1 85 ? -9.982 1.456 10.546 1.00 87.56 85 ASP A O 1
ATOM 668 N N . PRO A 1 86 ? -10.547 2.012 12.652 1.00 88.56 86 PRO A N 1
ATOM 669 C CA . PRO A 1 86 ? -11.499 3.027 12.233 1.00 88.56 86 PRO A CA 1
ATOM 670 C C . PRO A 1 86 ? -10.778 4.303 11.808 1.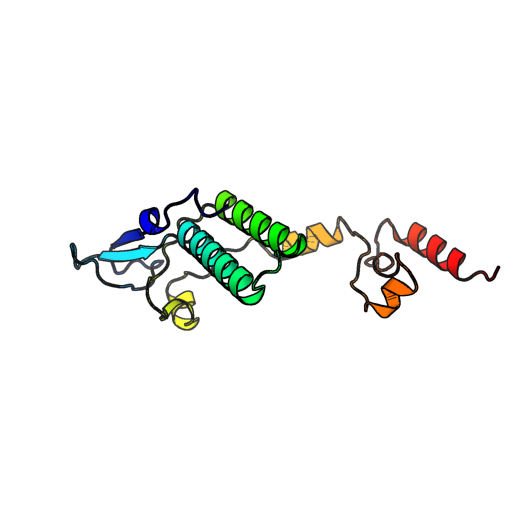00 88.56 86 PRO A C 1
ATOM 672 O O . PRO A 1 86 ? -9.999 4.864 12.569 1.00 88.56 86 PRO A O 1
ATOM 675 N N . MET A 1 87 ? -11.078 4.803 10.616 1.00 85.69 87 MET A N 1
ATOM 676 C CA . MET A 1 87 ? -10.574 6.071 10.093 1.00 85.69 87 MET A CA 1
ATOM 677 C C . MET A 1 87 ? -11.668 7.138 10.138 1.00 85.69 87 MET A C 1
ATOM 679 O O . MET A 1 87 ? -12.846 6.858 9.910 1.00 85.69 87 MET A O 1
ATOM 683 N N . THR A 1 88 ? -11.290 8.378 10.440 1.00 83.62 88 THR A N 1
ATOM 684 C CA . THR A 1 88 ? -12.219 9.516 10.413 1.00 83.62 88 THR A CA 1
ATOM 685 C C . THR A 1 88 ? -12.592 9.899 8.973 1.00 83.62 88 THR A C 1
ATOM 687 O O . THR A 1 88 ? -11.752 9.848 8.082 1.00 83.62 88 THR A O 1
ATOM 690 N N . ILE A 1 89 ? -13.852 10.288 8.746 1.00 76.25 89 ILE A N 1
ATOM 691 C CA . ILE A 1 89 ? -14.399 10.712 7.438 1.00 76.25 89 ILE A CA 1
ATOM 692 C C . ILE A 1 89 ? -14.107 12.206 7.148 1.00 76.25 89 ILE A C 1
ATOM 694 O O . ILE A 1 89 ? -14.503 12.740 6.117 1.00 76.25 89 ILE A O 1
ATOM 698 N N . GLY A 1 90 ? -13.415 12.911 8.049 1.00 69.25 90 GLY A N 1
ATOM 699 C CA . GLY A 1 90 ? -13.031 14.318 7.873 1.00 69.25 90 GLY A CA 1
ATOM 700 C C . GLY A 1 90 ? -11.600 14.508 7.360 1.00 69.25 90 GLY A C 1
ATOM 701 O O . GLY A 1 90 ? -10.788 13.592 7.405 1.00 69.25 90 GLY A O 1
ATOM 702 N N . GLU A 1 91 ? -11.253 15.739 6.976 1.00 63.59 91 GLU A N 1
ATOM 703 C CA . GLU A 1 91 ? -9.910 16.142 6.500 1.00 63.59 91 GLU A CA 1
ATOM 704 C C . GLU A 1 91 ? -8.791 16.012 7.561 1.00 63.59 91 GLU A C 1
ATOM 706 O O . GLU A 1 91 ? -7.620 16.250 7.288 1.00 63.59 91 GLU A O 1
ATOM 711 N N . ILE A 1 92 ? -9.134 15.575 8.775 1.00 61.06 92 ILE A N 1
ATOM 712 C CA . ILE A 1 92 ? -8.230 15.409 9.923 1.00 61.06 92 ILE A CA 1
ATOM 713 C C . ILE A 1 92 ? -7.122 14.372 9.654 1.00 61.06 92 ILE A C 1
ATOM 715 O O . ILE A 1 92 ? -6.094 14.391 10.325 1.00 61.06 92 ILE A O 1
ATOM 719 N N . VAL A 1 93 ? -7.275 13.490 8.656 1.00 59.31 93 VAL A N 1
ATOM 720 C CA . VAL A 1 93 ? -6.299 12.421 8.356 1.00 59.31 93 VAL A CA 1
ATOM 721 C C . VAL A 1 93 ? -4.909 12.959 7.963 1.00 59.31 93 VAL A C 1
ATOM 723 O O . VAL A 1 93 ? -3.930 12.220 8.034 1.00 59.31 93 VAL A O 1
ATOM 726 N N . THR A 1 94 ? -4.786 14.235 7.577 1.00 63.19 94 THR A N 1
ATOM 727 C CA . THR A 1 94 ? -3.486 14.869 7.284 1.00 63.19 94 THR A CA 1
ATOM 728 C C . THR A 1 94 ? -2.828 15.546 8.492 1.00 63.19 94 THR A C 1
ATOM 730 O O . THR A 1 94 ? -1.668 15.949 8.398 1.00 63.19 94 THR A O 1
ATOM 733 N N . ASP A 1 95 ? -3.521 15.666 9.629 1.00 72.12 95 ASP A N 1
ATOM 734 C CA . ASP A 1 95 ? -2.984 16.257 10.859 1.00 72.12 95 ASP A CA 1
ATOM 735 C C . ASP A 1 95 ? -2.263 15.195 11.706 1.00 72.12 95 ASP A C 1
ATOM 737 O O . ASP A 1 95 ? -2.872 14.412 12.440 1.00 72.12 95 ASP A O 1
ATOM 741 N N . ARG A 1 96 ? -0.930 15.187 11.619 1.00 67.31 96 ARG A N 1
ATOM 742 C CA . ARG A 1 96 ? -0.080 14.232 12.348 1.00 67.31 96 ARG A CA 1
ATOM 743 C C . ARG A 1 96 ? -0.206 14.348 13.870 1.00 67.31 96 ARG A C 1
ATOM 745 O O . ARG A 1 96 ? -0.137 13.328 14.546 1.00 67.31 96 ARG A O 1
ATOM 752 N N . VAL A 1 97 ? -0.443 15.548 14.408 1.00 73.38 97 VAL A N 1
ATOM 753 C CA . VAL A 1 97 ? -0.564 15.764 15.861 1.00 73.38 97 VAL A CA 1
ATOM 754 C C . VAL A 1 97 ? -1.810 15.063 16.397 1.00 73.38 97 VAL A C 1
ATOM 756 O O . VAL A 1 97 ? -1.777 14.450 17.467 1.00 73.38 97 VAL A O 1
ATOM 759 N N . LEU A 1 98 ? -2.912 15.116 15.644 1.00 69.62 98 LEU A N 1
ATOM 760 C CA . LEU A 1 98 ? -4.139 14.413 16.0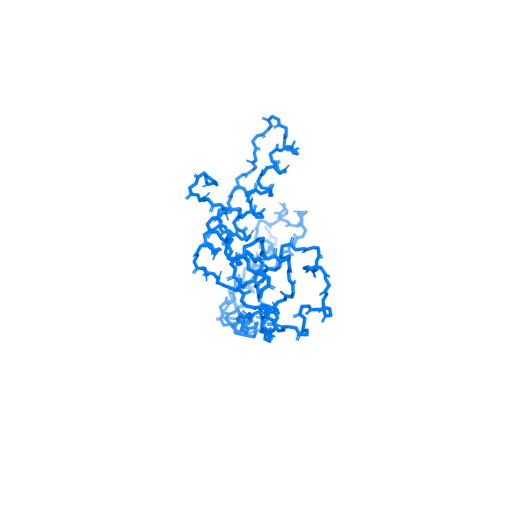06 1.00 69.62 98 LEU A CA 1
ATOM 761 C C . LEU A 1 98 ? -4.001 12.897 15.828 1.00 69.62 98 LEU A C 1
ATOM 763 O O . LEU A 1 98 ? -4.409 12.155 16.720 1.00 69.62 98 LEU A O 1
ATOM 767 N N . VAL A 1 99 ? -3.389 12.429 14.738 1.00 71.50 99 VAL A N 1
ATOM 768 C CA . VAL A 1 99 ? -3.162 10.991 14.500 1.00 71.50 99 VAL A CA 1
ATOM 769 C C . VAL A 1 99 ? -2.356 10.344 15.636 1.00 71.50 99 VAL A C 1
ATOM 771 O O . VAL A 1 99 ? -2.766 9.295 16.142 1.00 71.50 99 VAL A O 1
ATOM 774 N N . ASP A 1 100 ? -1.278 10.993 16.089 1.00 74.81 100 ASP A N 1
ATOM 775 C CA . ASP A 1 100 ? -0.437 10.488 17.182 1.00 74.81 100 ASP A CA 1
ATOM 776 C C . ASP A 1 100 ? -1.178 10.505 18.529 1.00 74.81 100 ASP A C 1
ATOM 778 O O . ASP A 1 100 ? -1.145 9.527 19.277 1.00 74.81 100 ASP A O 1
ATOM 782 N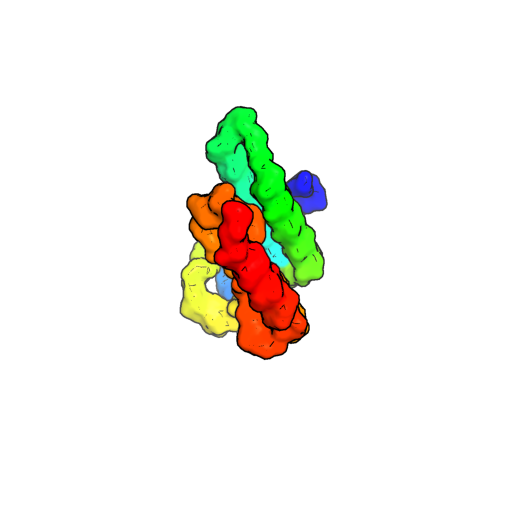 N . LYS A 1 101 ? -1.918 11.585 18.827 1.00 76.06 101 LYS A N 1
ATOM 783 C CA . LYS A 1 101 ? -2.682 11.729 20.081 1.00 76.06 101 LYS A CA 1
ATOM 784 C C . LYS A 1 101 ? -3.703 10.606 20.289 1.00 76.06 101 LYS A C 1
ATOM 786 O O . LYS A 1 101 ? -3.930 10.194 21.424 1.00 76.06 101 LYS A O 1
ATOM 791 N N . PHE A 1 102 ? -4.334 10.145 19.212 1.00 73.31 102 PHE A N 1
ATOM 792 C CA . PHE A 1 102 ? -5.343 9.082 19.248 1.00 73.31 102 PHE A CA 1
ATOM 793 C C . PHE A 1 102 ? -4.770 7.708 18.884 1.00 73.31 102 PHE A C 1
ATOM 795 O O . PHE A 1 102 ? -5.531 6.792 18.580 1.00 73.31 102 PHE A O 1
ATOM 802 N N . ASN A 1 103 ? -3.439 7.561 18.889 1.00 69.38 103 ASN A N 1
ATOM 803 C CA . ASN A 1 103 ? -2.733 6.314 18.595 1.00 69.38 103 ASN A CA 1
ATOM 804 C C . ASN A 1 103 ? -3.237 5.619 17.312 1.00 69.38 103 ASN A C 1
ATOM 806 O O . ASN A 1 103 ? -3.326 4.393 17.243 1.00 69.38 103 ASN A O 1
ATOM 810 N N . GLN A 1 104 ? -3.601 6.414 16.299 1.00 69.25 104 GLN A N 1
ATOM 811 C CA . GLN A 1 104 ? -4.016 5.918 14.982 1.00 69.25 104 GLN A CA 1
ATOM 812 C C . GLN A 1 104 ? -2.834 5.747 14.025 1.00 69.25 104 GLN A C 1
ATOM 814 O O . GLN A 1 104 ? -3.004 5.408 12.851 1.00 69.25 104 GLN A O 1
ATOM 819 N N . THR A 1 105 ? -1.618 5.943 14.529 1.00 69.31 105 THR A N 1
ATOM 820 C CA . THR A 1 105 ? -0.383 5.592 13.841 1.00 69.31 105 THR A CA 1
ATOM 821 C C . THR A 1 105 ? -0.422 4.111 13.476 1.00 69.31 105 THR A C 1
ATOM 823 O O . THR A 1 105 ? -0.687 3.237 14.307 1.00 69.31 105 THR A O 1
ATOM 826 N N . ARG A 1 106 ? -0.207 3.810 12.190 1.00 69.62 106 ARG A N 1
ATOM 827 C CA . ARG A 1 106 ? -0.242 2.431 11.701 1.00 69.62 106 ARG A CA 1
ATOM 828 C C . ARG A 1 106 ? 0.821 1.616 12.440 1.00 69.62 106 ARG A C 1
ATOM 830 O O . ARG A 1 106 ? 1.994 1.962 12.407 1.00 69.62 106 ARG A O 1
ATOM 837 N N . GLN A 1 107 ? 0.403 0.509 13.047 1.00 68.56 107 GLN A N 1
ATOM 838 C CA . GLN A 1 107 ? 1.322 -0.495 13.572 1.00 68.56 107 GLN A CA 1
ATOM 839 C C . GLN A 1 107 ? 1.967 -1.208 12.378 1.00 68.56 107 GLN A C 1
ATOM 841 O O . GLN A 1 107 ? 1.299 -1.955 11.657 1.00 68.56 107 GLN A O 1
ATOM 846 N N . CYS A 1 108 ? 3.225 -0.880 12.104 1.00 74.50 108 CYS A N 1
ATOM 847 C CA . CYS A 1 108 ? 4.018 -1.510 11.055 1.00 74.50 108 CYS A CA 1
ATOM 848 C C . CYS A 1 108 ? 4.706 -2.764 11.605 1.00 74.50 108 CYS A C 1
ATOM 850 O O . CYS A 1 108 ? 4.923 -2.883 12.810 1.00 74.50 108 CYS A O 1
ATOM 852 N N . ARG A 1 109 ? 5.083 -3.689 10.714 1.00 78.00 109 ARG A N 1
ATOM 853 C CA . ARG A 1 109 ? 6.118 -4.678 11.050 1.00 78.00 109 ARG A CA 1
ATOM 854 C C . ARG A 1 109 ? 7.407 -3.937 11.404 1.00 78.00 109 ARG A C 1
ATOM 856 O O . ARG A 1 109 ? 7.614 -2.824 10.911 1.00 78.00 109 ARG A O 1
ATOM 863 N N . ASP A 1 110 ? 8.243 -4.537 12.246 1.00 84.06 110 ASP A N 1
ATOM 864 C CA . ASP A 1 110 ? 9.539 -3.945 12.557 1.00 84.06 110 ASP A CA 1
ATOM 865 C C . ASP A 1 110 ? 10.352 -3.833 11.266 1.00 84.06 110 ASP A C 1
ATOM 867 O O . ASP A 1 110 ? 10.529 -4.807 10.534 1.00 84.06 110 ASP A O 1
ATOM 871 N N . TRP A 1 111 ? 10.806 -2.621 10.962 1.00 87.31 111 TRP A N 1
ATOM 872 C CA . TRP A 1 111 ? 11.590 -2.367 9.761 1.00 87.31 111 TRP A CA 1
ATOM 873 C C . TRP A 1 111 ? 12.930 -3.109 9.800 1.00 87.31 111 TRP A C 1
ATOM 875 O O . TRP A 1 111 ? 13.428 -3.544 8.765 1.00 87.31 111 TRP A O 1
ATOM 885 N N . ARG A 1 112 ? 13.468 -3.335 11.003 1.00 91.88 112 ARG A N 1
ATOM 886 C CA . ARG A 1 112 ? 14.729 -4.053 11.204 1.00 91.88 112 ARG A CA 1
ATOM 887 C C . ARG A 1 112 ? 14.636 -5.510 10.773 1.00 91.88 112 ARG A C 1
ATOM 889 O O . ARG A 1 112 ? 15.609 -6.031 10.248 1.00 91.88 112 ARG A O 1
ATOM 896 N N . ASP A 1 113 ? 13.474 -6.146 10.932 1.00 90.56 113 ASP A N 1
ATOM 897 C CA . ASP A 1 113 ? 13.267 -7.525 10.474 1.00 90.56 113 ASP A CA 1
ATOM 898 C C . ASP A 1 113 ? 13.357 -7.607 8.942 1.00 90.56 113 ASP A C 1
ATOM 900 O O . ASP A 1 113 ? 13.891 -8.568 8.390 1.00 90.56 113 ASP A O 1
ATOM 904 N N . LEU A 1 114 ? 12.858 -6.580 8.244 1.00 88.94 114 LEU A N 1
ATOM 905 C CA . LEU A 1 114 ? 12.962 -6.474 6.789 1.00 88.94 114 LEU A CA 1
ATOM 906 C C . LEU A 1 114 ? 14.411 -6.229 6.344 1.00 88.94 114 LEU A C 1
ATOM 908 O O . LEU A 1 114 ? 14.870 -6.877 5.405 1.00 88.94 114 LEU A O 1
ATOM 912 N N . GLU A 1 115 ? 15.131 -5.333 7.019 1.00 89.50 115 GLU A N 1
ATOM 913 C CA . GLU A 1 115 ? 16.550 -5.069 6.740 1.00 89.50 115 GLU A CA 1
ATOM 914 C C . GLU A 1 115 ? 17.415 -6.306 7.002 1.00 89.50 115 GLU A C 1
ATOM 916 O O . GLU A 1 115 ? 18.227 -6.684 6.160 1.00 89.50 115 GLU A O 1
ATOM 921 N N . GLN A 1 116 ? 17.177 -7.008 8.110 1.00 90.06 116 GLN A N 1
ATOM 922 C CA . GLN A 1 116 ? 17.874 -8.252 8.414 1.00 90.06 116 GLN A CA 1
ATOM 923 C C . GLN A 1 116 ? 17.583 -9.331 7.365 1.00 90.06 116 GLN A C 1
ATOM 925 O O . GLN A 1 116 ? 18.511 -9.977 6.881 1.00 90.06 116 GLN A O 1
ATOM 930 N N . PHE A 1 117 ? 16.319 -9.506 6.966 1.00 89.75 117 PHE A N 1
ATOM 931 C CA . PHE A 1 117 ? 15.966 -10.459 5.913 1.00 89.75 117 PHE A CA 1
ATOM 932 C C . PHE A 1 117 ? 16.677 -10.136 4.591 1.00 89.75 117 PHE A C 1
ATOM 934 O O . PHE A 1 117 ? 17.140 -11.050 3.910 1.00 89.75 117 PHE A O 1
ATOM 941 N N . HIS A 1 118 ? 16.793 -8.855 4.231 1.00 87.12 118 HIS A N 1
ATOM 942 C CA . HIS A 1 118 ? 17.557 -8.420 3.061 1.00 87.12 118 HIS A CA 1
ATOM 943 C C . HIS A 1 118 ? 19.042 -8.792 3.176 1.00 87.12 118 HIS A C 1
ATOM 945 O O . HIS A 1 118 ? 19.606 -9.362 2.240 1.00 87.12 118 HIS A O 1
ATOM 951 N N . ASP A 1 119 ? 19.667 -8.506 4.316 1.00 85.81 119 ASP A N 1
ATOM 952 C CA . ASP A 1 119 ? 21.097 -8.745 4.522 1.00 85.81 119 ASP A CA 1
ATOM 953 C C . ASP A 1 119 ? 21.444 -10.241 4.532 1.00 85.81 119 ASP A C 1
ATOM 955 O O . ASP A 1 119 ? 22.493 -10.644 4.026 1.00 85.81 119 ASP A O 1
ATOM 959 N N . GLU A 1 120 ? 20.540 -11.078 5.047 1.00 89.06 120 GLU A N 1
ATOM 960 C CA . GLU A 1 120 ? 20.651 -12.540 5.010 1.00 89.06 120 GLU A CA 1
ATOM 961 C C . GLU A 1 120 ? 20.397 -13.123 3.607 1.00 89.06 120 GLU A C 1
ATOM 963 O O . GLU A 1 120 ? 20.858 -14.226 3.307 1.00 89.06 120 GLU A O 1
ATOM 968 N N . ASN A 1 121 ? 19.700 -12.390 2.729 1.00 90.31 121 ASN A N 1
ATOM 969 C CA . ASN A 1 121 ? 19.292 -12.840 1.394 1.00 90.31 121 ASN A CA 1
ATOM 970 C C . ASN A 1 121 ? 19.672 -11.821 0.297 1.00 90.31 121 ASN A C 1
ATOM 972 O O . ASN A 1 121 ? 18.797 -11.315 -0.415 1.00 90.31 121 ASN A O 1
ATOM 976 N N . PRO A 1 122 ? 20.968 -11.502 0.118 1.00 90.50 122 PRO A N 1
ATOM 977 C CA . PRO A 1 122 ? 21.375 -10.405 -0.747 1.00 90.50 122 PRO A CA 1
ATOM 978 C C . PRO A 1 122 ? 21.171 -10.734 -2.229 1.00 90.50 122 PRO A C 1
ATOM 980 O O . PRO A 1 122 ? 21.751 -11.680 -2.753 1.00 90.50 122 PRO A O 1
ATOM 983 N N . ALA A 1 123 ? 20.426 -9.888 -2.942 1.00 91.12 123 ALA A N 1
ATOM 984 C CA . ALA A 1 123 ? 20.242 -10.006 -4.395 1.00 91.12 123 ALA A CA 1
ATOM 985 C C . ALA A 1 123 ? 21.403 -9.413 -5.220 1.00 91.12 123 ALA A C 1
ATOM 987 O O . ALA A 1 123 ? 21.405 -9.504 -6.444 1.00 91.12 123 ALA A O 1
ATOM 988 N N . CYS A 1 124 ? 22.373 -8.778 -4.553 1.00 91.25 124 CYS A N 1
ATOM 989 C CA . CYS A 1 124 ? 23.459 -8.014 -5.167 1.00 91.25 124 CYS A CA 1
ATOM 990 C C . CYS A 1 124 ? 22.991 -6.922 -6.143 1.00 91.25 124 CYS A C 1
ATOM 992 O O . CYS A 1 124 ? 23.618 -6.688 -7.174 1.00 91.25 124 CYS A O 1
ATOM 994 N N . PHE A 1 125 ? 21.879 -6.266 -5.817 1.00 92.62 125 PHE A N 1
ATOM 995 C CA . PHE A 1 125 ? 21.220 -5.307 -6.688 1.00 92.62 125 PHE A CA 1
ATOM 996 C C . PHE A 1 125 ? 21.388 -3.869 -6.191 1.00 92.62 125 PHE A C 1
ATOM 998 O O . PHE A 1 125 ? 21.152 -3.575 -5.020 1.00 92.62 125 PHE A O 1
ATOM 1005 N N . GLN A 1 126 ? 21.690 -2.952 -7.104 1.00 91.81 126 GLN A N 1
ATOM 1006 C CA . GLN A 1 126 ? 21.556 -1.518 -6.896 1.00 91.81 126 GLN A CA 1
ATOM 1007 C C . GLN A 1 126 ? 21.088 -0.870 -8.196 1.00 91.81 126 GLN A C 1
ATOM 1009 O O . GLN A 1 126 ? 21.677 -1.085 -9.252 1.00 91.81 126 GLN A O 1
ATOM 1014 N N . SER A 1 127 ? 20.051 -0.036 -8.106 1.00 90.44 127 SER A N 1
ATOM 1015 C CA . SER A 1 127 ? 19.572 0.726 -9.259 1.00 90.44 127 SER A CA 1
ATOM 1016 C C . SER A 1 127 ? 20.685 1.623 -9.801 1.00 90.44 127 SER A C 1
ATOM 1018 O O . SER A 1 127 ? 21.340 2.352 -9.047 1.00 90.44 127 SER A O 1
ATOM 1020 N N . VAL A 1 128 ? 20.893 1.569 -11.112 1.00 89.81 128 VAL A N 1
ATOM 1021 C CA . VAL A 1 128 ? 21.833 2.426 -11.845 1.00 89.81 128 VAL A CA 1
ATOM 1022 C C . VAL A 1 128 ? 21.059 3.279 -12.849 1.00 89.81 128 VAL A C 1
ATOM 1024 O O . VAL A 1 128 ? 19.920 2.968 -13.190 1.00 89.81 128 VAL A O 1
ATOM 1027 N N . GLY A 1 129 ? 21.650 4.380 -13.315 1.00 89.19 129 GLY A N 1
ATOM 1028 C CA . GLY A 1 129 ? 21.029 5.200 -14.361 1.00 89.19 129 GLY A CA 1
ATOM 1029 C C . GLY A 1 129 ? 20.807 4.407 -15.654 1.00 89.19 129 GLY A C 1
ATOM 1030 O O . GLY A 1 129 ? 21.544 3.463 -15.928 1.00 89.19 129 GLY A O 1
ATOM 1031 N N . GLU A 1 130 ? 19.813 4.804 -16.450 1.00 85.19 130 GLU A N 1
ATOM 1032 C CA . GLU A 1 130 ? 19.436 4.108 -17.694 1.00 85.19 130 GLU A CA 1
ATOM 1033 C C . GLU A 1 130 ? 20.615 3.953 -18.668 1.00 85.19 130 GLU A C 1
ATOM 1035 O O . GLU A 1 130 ? 20.819 2.863 -19.189 1.00 85.19 130 GLU A O 1
ATOM 1040 N N . GLU A 1 131 ? 21.471 4.974 -18.798 1.00 85.88 131 GLU A N 1
ATOM 1041 C CA . GLU A 1 131 ? 22.694 4.921 -19.621 1.00 85.88 131 GLU A CA 1
ATOM 1042 C C . GLU A 1 131 ? 23.573 3.704 -19.278 1.00 85.88 131 GLU A C 1
ATOM 1044 O O . GLU A 1 131 ? 24.017 2.967 -20.153 1.00 85.88 131 GLU A O 1
ATOM 1049 N N . ARG A 1 132 ? 23.750 3.410 -17.984 1.00 80.44 132 ARG A N 1
ATOM 1050 C CA . ARG A 1 132 ? 24.538 2.254 -17.528 1.00 80.44 132 ARG A CA 1
ATOM 1051 C C . ARG A 1 132 ? 23.866 0.913 -17.811 1.00 80.44 132 ARG A C 1
ATOM 1053 O O . ARG A 1 132 ? 24.569 -0.085 -17.940 1.00 80.44 132 ARG A O 1
ATOM 1060 N N . LYS A 1 133 ? 22.534 0.870 -17.886 1.00 84.19 133 LYS A N 1
ATOM 1061 C CA . LYS A 1 133 ? 21.789 -0.353 -18.232 1.00 84.19 133 LYS A CA 1
ATOM 1062 C C . LYS A 1 133 ? 21.880 -0.659 -19.721 1.00 84.19 133 LYS A C 1
ATOM 1064 O O . LYS A 1 133 ? 21.903 -1.828 -20.095 1.00 84.19 133 LYS A O 1
ATOM 1069 N N . GLU A 1 134 ? 21.929 0.381 -20.552 1.00 87.12 134 GLU A N 1
ATOM 1070 C CA . GLU A 1 134 ? 22.120 0.248 -21.998 1.00 87.12 134 GLU A CA 1
ATOM 1071 C C . GLU A 1 134 ? 23.515 -0.301 -22.327 1.00 87.12 134 GLU A C 1
ATOM 1073 O O . GLU A 1 134 ? 23.650 -1.164 -23.194 1.00 87.12 134 GLU A O 1
ATOM 1078 N N . GLU A 1 135 ? 24.539 0.148 -21.597 1.00 86.50 135 GLU A N 1
ATOM 1079 C CA . GLU A 1 135 ? 25.916 -0.342 -21.734 1.00 86.50 135 GLU A CA 1
ATOM 1080 C C . GLU A 1 135 ? 26.100 -1.769 -21.197 1.00 86.50 135 GLU A C 1
ATOM 1082 O O . GLU A 1 135 ? 26.821 -2.581 -21.784 1.00 86.50 135 GLU A O 1
ATOM 1087 N N . ASP A 1 136 ? 25.458 -2.090 -20.071 1.00 84.19 136 ASP A N 1
ATOM 1088 C CA . ASP A 1 136 ? 25.522 -3.408 -19.455 1.00 84.19 136 ASP A CA 1
ATOM 1089 C C . ASP A 1 136 ? 24.191 -3.780 -18.799 1.00 84.19 136 ASP A C 1
ATOM 1091 O O . ASP A 1 136 ? 23.843 -3.303 -17.719 1.00 84.19 136 ASP A O 1
ATOM 1095 N N . ALA A 1 137 ? 23.489 -4.737 -19.408 1.00 83.69 137 ALA A N 1
ATOM 1096 C CA . ALA A 1 137 ? 22.238 -5.276 -18.878 1.00 83.69 137 ALA A CA 1
ATOM 1097 C C . ALA A 1 137 ? 22.383 -5.882 -17.466 1.00 83.69 137 ALA A C 1
ATOM 1099 O O . ALA A 1 137 ? 21.392 -6.040 -16.754 1.00 83.69 137 ALA A O 1
ATOM 1100 N N . TRP A 1 138 ? 23.608 -6.216 -17.043 1.00 87.88 138 TRP A N 1
ATOM 1101 C CA . TRP A 1 138 ? 23.900 -6.716 -15.702 1.00 87.88 138 TRP A CA 1
ATOM 1102 C C . TRP A 1 138 ? 24.404 -5.642 -14.740 1.00 87.88 138 TRP A C 1
ATOM 1104 O O . TRP A 1 138 ? 24.738 -5.990 -13.610 1.00 87.88 138 TRP A O 1
ATOM 1114 N N . ALA A 1 139 ? 24.488 -4.371 -15.147 1.00 90.12 139 ALA A N 1
ATOM 1115 C CA . ALA A 1 139 ? 25.074 -3.302 -14.338 1.00 90.12 139 ALA A CA 1
ATOM 1116 C C . ALA A 1 139 ? 24.444 -3.213 -12.944 1.00 90.12 139 ALA A C 1
ATOM 1118 O O . ALA A 1 139 ? 25.158 -3.043 -11.963 1.00 90.12 139 ALA A O 1
ATOM 1119 N N . GLU A 1 140 ? 23.125 -3.377 -12.839 1.00 92.88 140 GLU A N 1
ATOM 1120 C CA . GLU A 1 140 ? 22.419 -3.282 -11.559 1.00 92.88 140 GLU A CA 1
ATOM 1121 C C . GLU A 1 140 ? 22.720 -4.442 -10.609 1.00 92.88 140 GLU A C 1
ATOM 1123 O O . GLU A 1 140 ? 22.614 -4.280 -9.402 1.00 92.88 140 GLU A O 1
ATOM 1128 N N . TRP A 1 141 ? 23.138 -5.596 -11.124 1.00 92.25 141 TRP A N 1
ATOM 1129 C CA . TRP A 1 141 ? 23.315 -6.835 -10.357 1.00 92.25 141 TRP A CA 1
ATOM 1130 C C . TRP A 1 141 ? 24.748 -7.028 -9.839 1.00 92.25 141 TRP A C 1
ATOM 1132 O O . TRP A 1 141 ? 25.141 -8.124 -9.439 1.00 92.25 141 TRP A O 1
ATOM 1142 N N . GLN A 1 142 ? 25.555 -5.966 -9.885 1.00 91.69 142 GLN A N 1
ATOM 1143 C CA . GLN A 1 142 ? 26.982 -5.990 -9.558 1.00 91.69 142 GLN A CA 1
ATOM 1144 C C . GLN A 1 142 ? 27.293 -5.399 -8.176 1.00 91.69 142 GLN A C 1
ATOM 1146 O O . GLN A 1 142 ? 28.437 -5.046 -7.896 1.00 91.69 142 GLN A O 1
ATOM 1151 N N . PHE A 1 143 ? 26.293 -5.282 -7.300 1.00 91.62 143 PHE A N 1
ATOM 1152 C CA . PHE A 1 143 ? 26.408 -4.563 -6.030 1.00 91.62 143 PHE A CA 1
ATOM 1153 C C . PHE A 1 143 ? 26.016 -5.447 -4.853 1.00 91.62 143 PHE A C 1
ATOM 1155 O O . PHE A 1 143 ? 24.898 -5.389 -4.349 1.00 91.62 143 PHE A O 1
ATOM 1162 N N . CYS A 1 144 ? 26.948 -6.283 -4.402 1.00 90.38 144 CYS A N 1
ATOM 1163 C CA . CYS A 1 144 ? 26.747 -7.110 -3.217 1.00 90.38 144 CYS A CA 1
ATOM 1164 C C . CYS A 1 144 ? 27.067 -6.349 -1.916 1.00 90.38 144 CYS A C 1
ATOM 1166 O O . CYS A 1 144 ? 28.053 -5.608 -1.868 1.00 90.38 144 CYS A O 1
ATOM 1168 N N . PRO A 1 145 ? 26.315 -6.581 -0.823 1.00 88.50 145 PRO A N 1
ATOM 1169 C CA . PRO A 1 145 ? 26.734 -6.136 0.499 1.00 88.50 145 PRO A CA 1
ATOM 1170 C C . PRO A 1 145 ? 27.993 -6.885 0.957 1.00 88.50 145 PRO A C 1
ATOM 1172 O O . PRO A 1 145 ? 28.282 -8.009 0.529 1.00 88.50 145 PRO A O 1
ATOM 1175 N N . LYS A 1 146 ? 28.752 -6.260 1.864 1.00 84.38 146 LYS A N 1
ATOM 1176 C CA . LYS A 1 146 ? 29.985 -6.836 2.413 1.00 84.38 146 LYS A CA 1
ATOM 1177 C C . LYS A 1 146 ? 29.687 -8.166 3.111 1.00 84.38 146 LYS A C 1
ATOM 1179 O O . LYS A 1 146 ? 28.835 -8.227 3.986 1.00 84.38 146 LYS A O 1
ATOM 1184 N N . GLY A 1 147 ? 30.446 -9.205 2.766 1.00 84.69 147 GLY A N 1
ATOM 1185 C CA . GLY A 1 147 ? 30.255 -10.547 3.326 1.00 84.69 147 GLY A CA 1
ATOM 1186 C C . GLY A 1 147 ? 29.191 -11.380 2.608 1.00 84.69 147 GLY A C 1
ATOM 1187 O O . GLY A 1 147 ? 28.939 -12.504 3.032 1.00 84.69 147 GLY A O 1
ATOM 1188 N N . SER A 1 148 ? 28.610 -10.872 1.513 1.00 88.62 148 SER A N 1
ATOM 1189 C CA . SER A 1 148 ? 27.698 -11.641 0.666 1.00 88.62 148 SER A CA 1
ATOM 1190 C C . SER A 1 148 ? 28.331 -12.965 0.208 1.00 88.62 148 SER A C 1
ATOM 1192 O O . SER A 1 148 ? 29.492 -12.971 -0.226 1.00 88.62 148 SER A O 1
ATOM 1194 N N . PRO A 1 149 ? 27.572 -14.079 0.204 1.00 89.31 149 PRO A N 1
ATOM 1195 C CA . PRO A 1 149 ? 28.055 -15.363 -0.306 1.00 89.31 149 PRO A CA 1
ATOM 1196 C C . PRO A 1 149 ? 28.385 -15.317 -1.807 1.00 89.31 149 PRO A C 1
ATOM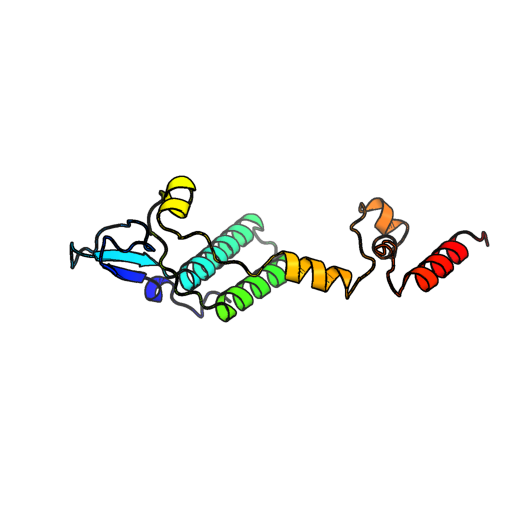 1198 O O . PRO A 1 149 ? 29.117 -16.170 -2.310 1.00 89.31 149 PRO A O 1
ATOM 1201 N N . TYR A 1 150 ? 27.879 -14.313 -2.527 1.00 91.06 150 TYR A N 1
ATOM 1202 C CA . TYR A 1 150 ? 28.083 -14.151 -3.965 1.00 91.06 150 TYR A CA 1
ATOM 1203 C C . TYR A 1 150 ? 29.328 -13.334 -4.329 1.00 91.06 150 TYR A C 1
ATOM 1205 O O . TYR A 1 150 ? 29.665 -13.264 -5.511 1.00 91.06 150 TYR A O 1
ATOM 1213 N N . GLN A 1 151 ? 30.052 -12.771 -3.352 1.00 90.31 151 GLN A N 1
ATOM 1214 C CA . GLN A 1 151 ? 31.184 -11.871 -3.613 1.00 90.31 151 GLN A CA 1
ATOM 1215 C C . GLN A 1 151 ? 32.233 -12.502 -4.544 1.00 90.31 151 GLN A C 1
ATOM 1217 O O . GLN A 1 151 ? 32.583 -11.929 -5.569 1.00 90.31 151 GLN A O 1
ATOM 1222 N N . ALA A 1 152 ? 32.655 -13.739 -4.268 1.00 90.81 152 ALA A N 1
ATOM 1223 C CA . ALA A 1 152 ? 33.656 -14.427 -5.086 1.00 90.81 152 ALA A CA 1
ATOM 1224 C C . ALA A 1 152 ? 33.167 -14.782 -6.507 1.00 90.81 152 ALA A C 1
ATOM 1226 O O . ALA A 1 152 ? 33.974 -15.034 -7.405 1.00 90.81 152 ALA A O 1
ATOM 1227 N N . VAL A 1 153 ? 31.852 -14.885 -6.728 1.00 91.56 153 VAL A N 1
ATOM 1228 C CA . VAL A 1 153 ? 31.276 -15.083 -8.070 1.00 91.56 153 VAL A CA 1
ATOM 1229 C C . VAL A 1 153 ? 31.278 -13.759 -8.827 1.00 91.56 153 VAL A C 1
ATOM 1231 O O . VAL A 1 153 ? 31.729 -13.718 -9.971 1.00 91.56 153 VAL A O 1
ATOM 1234 N N . LEU A 1 154 ? 30.844 -12.685 -8.168 1.00 90.69 154 LEU A N 1
ATOM 1235 C CA . LEU A 1 154 ? 30.827 -11.341 -8.730 1.00 90.69 154 LEU A CA 1
ATOM 1236 C C . LEU A 1 154 ? 32.236 -10.862 -9.113 1.00 90.69 154 LEU A C 1
ATOM 1238 O O . LEU A 1 154 ? 32.436 -10.416 -10.239 1.00 90.69 154 LEU A O 1
ATOM 1242 N N . ASP A 1 155 ? 33.227 -11.035 -8.236 1.00 90.44 155 ASP A N 1
ATOM 1243 C CA . ASP A 1 155 ? 34.613 -10.617 -8.498 1.00 90.44 155 ASP A CA 1
ATOM 1244 C C . ASP A 1 155 ? 35.182 -11.290 -9.757 1.00 90.44 155 ASP A C 1
ATOM 1246 O O . ASP A 1 155 ? 35.840 -10.651 -10.580 1.00 90.44 155 ASP A O 1
ATOM 1250 N N . ARG A 1 156 ? 34.880 -12.581 -9.955 1.00 90.50 156 ARG A N 1
ATOM 1251 C CA . ARG A 1 156 ? 35.285 -13.327 -11.158 1.00 90.50 156 ARG A CA 1
ATOM 1252 C C . ARG A 1 156 ? 34.592 -12.814 -12.415 1.00 90.50 156 ARG A C 1
ATOM 1254 O O . ARG A 1 156 ? 35.242 -12.695 -13.451 1.00 90.50 156 ARG A O 1
ATOM 1261 N N . TYR A 1 157 ? 33.297 -12.515 -12.330 1.00 87.88 157 TYR A N 1
ATOM 1262 C CA . TYR A 1 157 ? 32.545 -11.938 -13.442 1.00 87.88 157 TYR A CA 1
ATOM 1263 C C . TYR A 1 157 ? 33.127 -10.580 -13.867 1.00 87.88 157 TYR A C 1
ATOM 1265 O O . TYR A 1 157 ? 33.399 -10.367 -15.049 1.00 87.88 157 TYR A O 1
ATOM 1273 N N . LEU A 1 158 ? 33.402 -9.697 -12.901 1.00 88.25 158 LEU A N 1
ATOM 1274 C CA . LEU A 1 158 ? 33.973 -8.373 -13.157 1.00 88.25 158 LEU A CA 1
ATOM 1275 C C . LEU A 1 158 ? 35.394 -8.453 -13.730 1.00 88.25 158 LEU A C 1
ATOM 1277 O O . LEU A 1 158 ? 35.704 -7.751 -14.692 1.00 88.25 158 LEU A O 1
ATOM 1281 N N . ALA A 1 159 ? 36.240 -9.345 -13.205 1.00 87.81 159 ALA A N 1
ATOM 1282 C CA . ALA A 1 159 ? 37.582 -9.572 -13.741 1.00 87.81 159 ALA A CA 1
ATOM 1283 C C . ALA A 1 159 ? 37.552 -10.088 -15.193 1.00 87.81 159 ALA A C 1
ATOM 1285 O O . ALA A 1 159 ? 38.378 -9.682 -16.009 1.00 87.81 159 ALA A O 1
ATOM 1286 N N . GLY A 1 160 ? 36.579 -10.942 -15.535 1.00 82.50 160 GLY A N 1
ATOM 1287 C CA . GLY A 1 160 ? 36.383 -11.447 -16.898 1.00 82.50 160 GLY A CA 1
ATOM 1288 C C . GLY A 1 160 ? 35.936 -10.375 -17.897 1.00 82.50 160 GLY A C 1
ATOM 1289 O O . GLY A 1 160 ? 36.324 -10.434 -19.059 1.00 82.50 160 GLY A O 1
ATOM 1290 N N . LYS A 1 161 ? 35.185 -9.359 -17.453 1.00 72.88 161 LYS A N 1
ATOM 1291 C CA . LYS A 1 161 ? 34.826 -8.195 -18.283 1.00 72.88 161 LYS A CA 1
ATOM 1292 C C . LYS A 1 161 ? 35.986 -7.228 -18.535 1.00 72.88 161 LYS A C 1
ATOM 1294 O O . LYS A 1 161 ? 35.937 -6.473 -19.499 1.00 72.88 161 LYS A O 1
ATOM 1299 N N . GLN A 1 162 ? 37.010 -7.231 -17.682 1.00 60.47 162 GLN A N 1
ATOM 1300 C CA . GLN A 1 162 ? 38.170 -6.337 -17.800 1.00 60.47 162 GLN A CA 1
ATOM 1301 C C . GLN A 1 162 ? 39.269 -6.867 -18.735 1.00 60.47 162 GLN A C 1
ATOM 1303 O O . GLN A 1 162 ? 40.222 -6.139 -19.012 1.00 60.47 162 GLN A O 1
ATOM 1308 N N . GLN A 1 163 ? 39.165 -8.103 -19.236 1.00 43.03 163 GLN A N 1
ATOM 1309 C CA . GLN A 1 163 ? 40.088 -8.610 -20.253 1.00 43.03 163 GLN A CA 1
ATOM 1310 C C . GLN A 1 163 ? 39.655 -8.123 -21.646 1.00 43.03 163 GLN A C 1
ATOM 1312 O O . GLN A 1 163 ? 38.542 -8.437 -22.068 1.00 43.03 163 GLN A O 1
ATOM 1317 N N . PRO A 1 164 ? 40.502 -7.373 -22.377 1.00 45.03 164 PRO A N 1
ATOM 1318 C CA . PRO A 1 164 ? 40.210 -7.036 -23.762 1.00 45.03 164 PRO A CA 1
ATOM 1319 C C . PRO A 1 164 ? 40.280 -8.311 -24.616 1.00 45.03 164 PRO A C 1
ATOM 1321 O O . PRO A 1 164 ? 41.236 -9.080 -24.491 1.00 45.03 164 PRO A O 1
ATOM 1324 N N . GLN A 1 165 ? 39.260 -8.531 -25.454 1.00 40.34 165 GLN A N 1
ATOM 1325 C CA . GLN A 1 165 ? 39.380 -9.407 -26.627 1.00 40.34 165 GLN A CA 1
ATOM 1326 C C . GLN A 1 165 ? 40.291 -8.761 -27.669 1.00 40.34 165 GLN A C 1
ATOM 1328 O O . GLN A 1 165 ? 40.196 -7.523 -27.839 1.00 40.34 165 GLN A O 1
#

Foldseek 3Di:
DLPPDDLVVQKDWDAPDQLQEFAAPADPVDNRTHIWGFPLSVQSVVLVVVVVVQPVVCPPHDDDPVVVVVSVVSNVVSVVCVGRRTHHPDPCPPPPVRCVRSVVPDDDDPVVVVVVVCLVPPQCADDDDPVQCVVPVCSGSLHTDPPDPCPVVSVVVVVVVPDDD

Radius of gyration: 23.63 Å; chains: 1; bounding box: 69×32×50 Å